Protein AF-Q2N0Y6-F1 (afdb_monomer_lite)

Organism: Monosiga brevicollis (NCBI:txid81824)

InterPro domains:
  IPR002132 Large ribosomal subunit protein uL5 [PTHR11994] (1-72)
  IPR020929 Large ribosomal subunit protein uL5, conserved site [PS00358] (12-28)
  IPR022803 Large ribosomal subunit protein uL5 domain superfamily [G3DSA:3.30.1440.10] (1-73)
  IPR022803 Large ribosomal subunit protein uL5 domain superfamily [SSF55282] (2-67)
  IPR031310 Large ribosomal subunit protein uL5, N-terminal [PF00281] (2-35)

Structure (mmCIF, N/CA/C/O backbone):
data_AF-Q2N0Y6-F1
#
_entry.id   AF-Q2N0Y6-F1
#
loop_
_atom_site.group_PDB
_atom_site.id
_atom_site.type_symbol
_atom_site.label_atom_id
_atom_site.label_alt_id
_atom_site.label_comp_id
_atom_site.label_asym_id
_atom_site.label_entity_id
_atom_site.label_seq_id
_atom_site.pdbx_PDB_ins_code
_atom_site.Cartn_x
_atom_site.Cartn_y
_atom_site.Cartn_z
_atom_site.occupancy
_atom_site.B_iso_or_equiv
_atom_site.auth_seq_id
_atom_site.auth_comp_id
_atom_site.auth_asym_id
_atom_site.auth_atom_id
_atom_site.pdbx_PDB_model_num
ATOM 1 N N . SER A 1 1 ? 16.602 2.217 -6.849 1.00 58.22 1 SER A N 1
ATOM 2 C CA . SER A 1 1 ? 15.262 2.000 -6.266 1.00 58.22 1 SER A CA 1
ATOM 3 C C . SER A 1 1 ? 15.225 1.272 -4.922 1.00 58.22 1 SER A C 1
ATOM 5 O O . SER A 1 1 ? 14.171 1.276 -4.306 1.00 58.22 1 SER A O 1
ATOM 7 N N . GLY A 1 2 ? 16.318 0.667 -4.425 1.00 69.81 2 GLY A N 1
ATOM 8 C CA . GLY A 1 2 ? 16.265 -0.212 -3.240 1.00 69.81 2 GLY A CA 1
ATOM 9 C C . GLY A 1 2 ? 16.054 0.489 -1.891 1.00 69.81 2 GLY A C 1
ATOM 10 O O . GLY A 1 2 ? 15.120 0.146 -1.175 1.00 69.81 2 GLY A O 1
ATOM 11 N N . ASP A 1 3 ? 16.871 1.492 -1.551 1.00 81.62 3 ASP A N 1
ATOM 12 C CA . ASP A 1 3 ? 16.915 2.004 -0.166 1.00 81.62 3 ASP A CA 1
ATOM 13 C C . ASP A 1 3 ? 15.693 2.821 0.255 1.00 81.62 3 ASP A C 1
ATOM 15 O O . ASP A 1 3 ? 15.255 2.768 1.403 1.00 81.62 3 ASP A O 1
ATOM 19 N N . LYS A 1 4 ? 15.098 3.574 -0.676 1.00 84.94 4 LYS A N 1
ATOM 20 C CA . LYS A 1 4 ? 13.834 4.273 -0.401 1.00 84.94 4 LYS A CA 1
ATOM 21 C C . LYS A 1 4 ? 12.700 3.268 -0.172 1.00 84.94 4 LYS A C 1
ATOM 23 O O . LYS A 1 4 ? 11.866 3.478 0.703 1.00 84.94 4 LYS A O 1
ATOM 28 N N . LEU A 1 5 ? 12.712 2.156 -0.910 1.00 87.50 5 LEU A N 1
ATOM 29 C CA . LEU A 1 5 ? 11.706 1.103 -0.810 1.00 87.50 5 LEU A CA 1
ATOM 30 C C . LEU A 1 5 ? 11.834 0.307 0.495 1.00 87.50 5 LEU A C 1
ATOM 32 O O . LEU A 1 5 ? 10.829 0.009 1.134 1.00 87.50 5 LEU A O 1
ATOM 36 N N . THR A 1 6 ? 13.057 -0.007 0.929 1.00 87.94 6 THR A N 1
ATOM 37 C CA . THR A 1 6 ? 13.293 -0.709 2.201 1.00 87.94 6 THR A CA 1
ATOM 38 C C . THR A 1 6 ? 12.935 0.157 3.406 1.00 87.94 6 THR A C 1
ATOM 40 O O . THR A 1 6 ? 12.384 -0.355 4.378 1.00 87.94 6 THR A O 1
ATOM 43 N N . ARG A 1 7 ? 13.168 1.475 3.344 1.00 89.25 7 ARG A N 1
ATOM 44 C CA . ARG A 1 7 ? 12.695 2.414 4.377 1.00 89.25 7 ARG A CA 1
ATOM 45 C C . ARG A 1 7 ? 11.171 2.502 4.411 1.00 89.25 7 ARG A C 1
ATOM 47 O O . ARG A 1 7 ? 10.598 2.420 5.491 1.00 89.25 7 ARG A O 1
ATOM 54 N N . ALA A 1 8 ? 10.518 2.605 3.252 1.00 90.25 8 ALA A N 1
ATOM 55 C CA . ALA A 1 8 ? 9.057 2.616 3.169 1.00 90.25 8 ALA A CA 1
ATOM 56 C C . ALA A 1 8 ? 8.434 1.327 3.735 1.00 90.25 8 ALA A C 1
ATOM 58 O O . ALA A 1 8 ? 7.426 1.388 4.435 1.00 90.25 8 ALA A O 1
ATOM 59 N N . ALA A 1 9 ? 9.069 0.173 3.504 1.00 90.19 9 ALA A N 1
ATOM 60 C CA . ALA A 1 9 ? 8.642 -1.088 4.102 1.00 90.19 9 ALA A CA 1
ATOM 61 C C . ALA A 1 9 ? 8.673 -1.043 5.638 1.00 90.19 9 ALA A C 1
A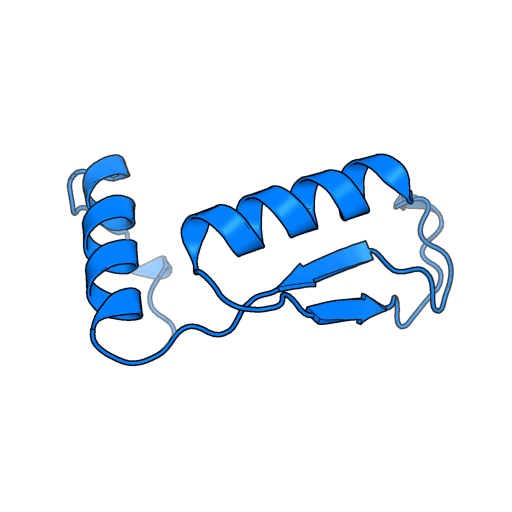TOM 63 O O . ALA A 1 9 ? 7.689 -1.414 6.270 1.00 90.19 9 ALA A O 1
ATOM 64 N N . LYS A 1 10 ? 9.742 -0.501 6.239 1.00 91.06 10 LYS A N 1
ATOM 65 C CA . LYS A 1 10 ? 9.827 -0.337 7.701 1.00 91.06 10 LYS A CA 1
ATOM 66 C C . LYS A 1 10 ? 8.731 0.577 8.258 1.00 91.06 10 LYS A C 1
ATOM 68 O O . LYS A 1 10 ? 8.186 0.291 9.317 1.00 91.06 10 LYS A O 1
ATOM 73 N N . VAL A 1 11 ? 8.383 1.652 7.547 1.00 91.12 11 VAL A N 1
ATOM 74 C CA . VAL A 1 11 ? 7.294 2.558 7.958 1.00 91.12 11 VAL A CA 1
ATOM 75 C C . VAL A 1 11 ? 5.946 1.832 7.955 1.00 91.12 11 VAL A C 1
ATOM 77 O O . VAL A 1 11 ? 5.176 1.954 8.904 1.00 91.12 11 VAL A O 1
ATOM 80 N N . LEU A 1 12 ? 5.665 1.033 6.923 1.00 89.44 12 LEU A N 1
ATOM 81 C CA . LEU A 1 12 ? 4.430 0.245 6.860 1.00 89.44 12 LEU A CA 1
ATOM 82 C C . LEU A 1 12 ? 4.365 -0.821 7.958 1.00 89.44 12 LEU A C 1
ATOM 84 O O . LEU A 1 12 ? 3.301 -1.031 8.541 1.00 89.44 12 LEU A O 1
ATOM 88 N N . GLU A 1 13 ? 5.491 -1.458 8.269 1.00 89.69 13 GLU A N 1
ATOM 89 C CA . GLU A 1 13 ? 5.593 -2.426 9.363 1.00 89.69 13 GLU A CA 1
ATOM 90 C C . GLU A 1 13 ? 5.314 -1.769 10.722 1.00 89.69 13 GLU A C 1
ATOM 92 O O . GLU A 1 13 ? 4.548 -2.313 11.513 1.00 89.69 13 GLU A O 1
ATOM 97 N N . GLN A 1 14 ? 5.829 -0.560 10.966 1.00 89.56 14 GLN A N 1
ATOM 98 C CA . GLN A 1 14 ? 5.546 0.199 12.191 1.00 89.56 14 GLN A CA 1
ATOM 99 C C . GLN A 1 14 ? 4.074 0.614 12.318 1.00 89.56 14 GLN A C 1
ATOM 101 O O . GLN A 1 14 ? 3.523 0.581 13.414 1.00 89.56 14 GLN A O 1
ATOM 106 N N . LEU A 1 15 ? 3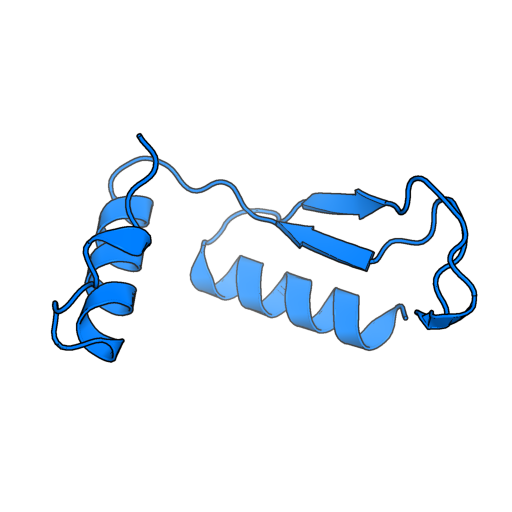.426 0.991 11.212 1.00 86.75 15 LEU A N 1
ATOM 107 C CA . LEU A 1 15 ? 2.025 1.423 11.225 1.00 86.75 15 LEU A CA 1
ATOM 108 C C . LEU A 1 15 ? 1.039 0.259 11.381 1.00 86.75 15 LEU A C 1
ATOM 110 O O . LEU A 1 15 ? -0.015 0.426 11.989 1.00 86.75 15 LEU A O 1
ATOM 114 N N . THR A 1 16 ? 1.350 -0.906 10.810 1.00 84.50 16 THR A N 1
ATOM 115 C CA . THR A 1 16 ? 0.402 -2.033 10.718 1.00 84.50 16 THR A CA 1
ATOM 116 C C . THR A 1 16 ? 0.746 -3.205 11.643 1.00 84.50 16 THR A C 1
ATOM 118 O O . THR A 1 16 ? -0.124 -4.018 11.978 1.00 84.50 16 THR A O 1
ATOM 121 N N . GLY A 1 17 ? 2.002 -3.306 12.087 1.00 85.12 17 GLY A N 1
ATOM 122 C CA . GLY A 1 17 ? 2.528 -4.437 12.852 1.00 85.12 17 GLY A CA 1
ATOM 123 C C . GLY A 1 17 ? 2.527 -5.751 12.065 1.00 85.12 17 GLY A C 1
ATOM 124 O O . GLY A 1 17 ? 2.428 -6.817 12.667 1.00 85.12 17 GLY A O 1
ATOM 125 N N . GLN A 1 18 ? 2.540 -5.681 10.732 1.00 86.25 18 GLN A N 1
ATOM 126 C CA . GLN A 1 18 ? 2.539 -6.832 9.831 1.00 86.25 18 GLN A CA 1
ATOM 127 C C . GLN A 1 18 ? 3.703 -6.739 8.846 1.00 86.25 18 GLN A C 1
ATOM 129 O O . GLN A 1 18 ? 4.148 -5.643 8.502 1.00 86.25 18 GLN A O 1
ATOM 134 N N . GLN A 1 19 ? 4.159 -7.895 8.358 1.00 87.69 19 GLN A N 1
ATOM 135 C CA . GLN A 1 19 ? 5.206 -7.947 7.343 1.00 87.69 19 GLN A CA 1
ATOM 136 C C . GLN A 1 19 ? 4.661 -7.469 5.989 1.00 87.69 19 GLN A C 1
ATOM 138 O O . GLN A 1 19 ? 3.719 -8.067 5.460 1.00 87.69 19 GLN A O 1
ATOM 143 N N . PRO A 1 20 ? 5.238 -6.410 5.402 1.00 91.44 20 PRO A N 1
ATOM 144 C CA . PRO A 1 20 ? 4.766 -5.879 4.136 1.00 91.44 20 PRO A CA 1
ATOM 145 C C . PRO A 1 20 ? 5.264 -6.703 2.938 1.00 91.44 20 PRO A C 1
ATOM 147 O O . PRO A 1 20 ? 6.352 -7.283 2.952 1.00 91.44 20 PRO A O 1
ATOM 150 N N . VAL A 1 21 ? 4.491 -6.707 1.851 1.00 91.81 21 VAL A N 1
ATOM 151 C CA . VAL A 1 21 ? 4.789 -7.451 0.620 1.00 91.81 21 VAL A CA 1
ATOM 152 C C . VAL A 1 21 ? 5.353 -6.517 -0.451 1.00 91.81 21 VAL A C 1
ATOM 154 O O . VAL A 1 21 ? 4.821 -5.438 -0.709 1.00 91.81 21 VAL A O 1
ATOM 157 N N . PHE A 1 22 ? 6.425 -6.951 -1.121 1.00 91.94 22 PHE A N 1
ATOM 158 C CA . PHE A 1 22 ? 7.031 -6.218 -2.236 1.00 91.94 22 PHE A CA 1
ATOM 159 C C . PHE A 1 22 ? 6.422 -6.629 -3.579 1.00 91.94 22 PHE A C 1
ATOM 161 O O . PHE A 1 22 ? 6.449 -7.802 -3.951 1.00 91.94 22 PHE A O 1
ATOM 168 N N . SER A 1 23 ? 5.970 -5.645 -4.352 1.00 91.06 23 SER A N 1
ATOM 169 C CA . SER A 1 23 ? 5.409 -5.835 -5.691 1.00 91.06 23 SER A CA 1
ATOM 170 C C . SER A 1 23 ? 6.436 -5.544 -6.785 1.00 91.06 23 SER 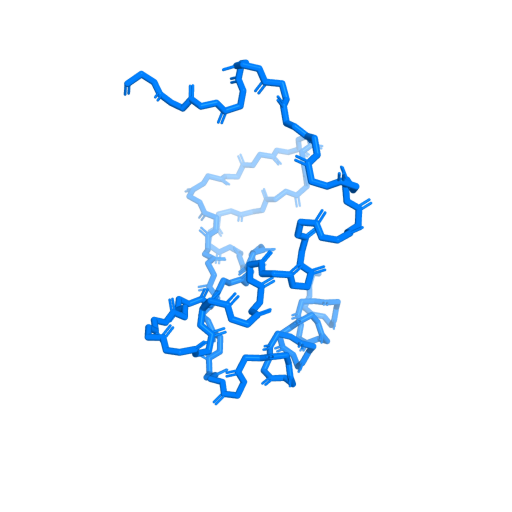A C 1
ATOM 172 O O . SER A 1 23 ? 7.204 -4.579 -6.704 1.00 91.06 23 SER A O 1
ATOM 174 N N . LYS A 1 24 ? 6.441 -6.387 -7.824 1.00 91.94 24 LYS A N 1
ATOM 175 C CA . LYS A 1 24 ? 7.376 -6.320 -8.956 1.00 91.94 24 LYS A CA 1
ATOM 176 C C . LYS A 1 24 ? 6.725 -5.713 -10.202 1.00 91.94 24 LYS A C 1
ATOM 178 O O . LYS A 1 24 ? 5.540 -5.916 -10.453 1.00 91.94 24 LYS A O 1
ATOM 183 N N . ALA A 1 25 ? 7.525 -5.032 -11.016 1.00 92.06 25 ALA A N 1
ATOM 184 C CA . ALA A 1 25 ? 7.125 -4.482 -12.306 1.00 92.06 25 ALA A CA 1
ATOM 185 C C . ALA A 1 25 ? 6.768 -5.578 -13.322 1.00 92.06 25 ALA A C 1
ATOM 187 O O . ALA A 1 25 ? 7.559 -6.502 -13.532 1.00 92.06 25 ALA A O 1
ATOM 188 N N . ARG A 1 26 ? 5.641 -5.439 -14.034 1.00 90.69 26 ARG A N 1
ATOM 189 C CA . ARG A 1 26 ? 5.278 -6.356 -15.136 1.00 90.69 26 ARG A CA 1
ATOM 190 C C . ARG A 1 26 ? 6.015 -6.053 -16.442 1.00 90.69 26 ARG A C 1
ATOM 192 O O . ARG A 1 26 ? 6.433 -6.983 -17.129 1.00 90.69 26 ARG A O 1
ATOM 199 N N . TYR A 1 27 ? 6.196 -4.773 -16.760 1.00 92.06 27 TYR A N 1
ATOM 200 C CA . TYR A 1 27 ? 6.804 -4.296 -18.004 1.00 92.06 27 TYR A CA 1
ATOM 201 C C . TYR A 1 27 ? 7.913 -3.286 -17.717 1.00 92.06 27 TYR A C 1
ATOM 203 O O . TYR A 1 27 ? 7.941 -2.665 -16.655 1.00 92.06 27 TYR A O 1
ATOM 211 N N . THR A 1 28 ? 8.817 -3.119 -18.678 1.00 92.12 28 THR A N 1
ATOM 212 C CA . THR A 1 28 ? 9.777 -2.013 -18.672 1.00 92.12 28 THR A CA 1
ATOM 213 C C . THR A 1 28 ? 9.090 -0.797 -19.276 1.00 92.12 28 THR A C 1
ATOM 215 O O . THR A 1 28 ? 8.664 -0.849 -20.428 1.00 92.12 28 THR A O 1
ATOM 218 N N . VAL A 1 29 ? 9.006 0.300 -18.527 1.00 92.62 29 VAL A N 1
ATOM 219 C CA . VAL A 1 29 ? 8.473 1.571 -19.027 1.00 92.62 29 VAL A CA 1
ATOM 220 C C . VAL A 1 29 ? 9.553 2.634 -18.876 1.00 92.62 29 VAL A C 1
ATOM 222 O O . VAL A 1 29 ? 9.878 3.053 -17.765 1.00 92.62 29 VAL A O 1
ATOM 225 N N . ARG A 1 30 ? 10.138 3.049 -20.009 1.00 91.44 30 ARG A N 1
ATOM 226 C CA . ARG A 1 30 ? 11.317 3.933 -20.046 1.00 91.44 30 ARG A CA 1
ATOM 227 C C . ARG A 1 30 ? 11.021 5.335 -19.514 1.00 91.44 30 ARG A C 1
ATOM 229 O O . ARG A 1 30 ? 11.877 5.897 -18.843 1.00 91.44 30 ARG A O 1
ATOM 236 N N . THR A 1 31 ? 9.822 5.865 -19.760 1.00 94.88 31 THR A N 1
ATOM 237 C CA . THR A 1 31 ? 9.390 7.183 -19.259 1.00 94.88 31 THR A CA 1
ATOM 238 C C . THR A 1 31 ? 9.324 7.232 -17.735 1.00 94.88 31 THR A C 1
ATOM 240 O O . THR A 1 31 ? 9.695 8.235 -17.140 1.00 94.88 31 THR A O 1
ATOM 243 N N . PHE A 1 32 ? 8.929 6.129 -17.097 1.00 88.00 32 PHE A N 1
ATOM 244 C CA . PHE A 1 32 ? 8.908 6.004 -15.639 1.00 88.00 32 PHE A CA 1
ATOM 245 C C . PHE A 1 32 ? 10.234 5.502 -15.050 1.00 88.00 32 PHE A C 1
ATOM 247 O O . PHE A 1 32 ? 10.348 5.373 -13.835 1.00 88.00 32 PHE A O 1
ATOM 254 N N . GLY A 1 33 ? 11.239 5.198 -15.881 1.00 89.00 33 GLY A N 1
ATOM 255 C CA . GLY A 1 33 ? 12.527 4.668 -15.425 1.00 89.00 33 GLY A CA 1
ATOM 256 C C . GLY A 1 33 ? 12.449 3.267 -14.804 1.00 89.00 33 GLY A C 1
ATOM 257 O O . GLY A 1 33 ? 13.354 2.876 -14.073 1.00 89.00 33 GLY A O 1
ATOM 258 N N . ILE A 1 34 ? 11.385 2.511 -15.084 1.00 90.62 34 ILE A N 1
ATOM 259 C CA . ILE A 1 34 ? 11.099 1.213 -14.461 1.00 90.62 34 ILE A CA 1
ATOM 260 C C . ILE A 1 34 ? 11.550 0.075 -15.375 1.00 90.62 34 ILE A C 1
ATOM 262 O O . ILE A 1 34 ? 11.210 0.056 -16.563 1.00 90.62 34 ILE A O 1
ATOM 266 N N . ARG A 1 35 ? 12.244 -0.923 -14.814 1.00 90.69 35 ARG A N 1
ATOM 267 C CA . ARG A 1 35 ? 12.600 -2.169 -15.511 1.00 90.69 35 ARG A CA 1
ATOM 268 C C . ARG A 1 35 ? 11.700 -3.331 -15.101 1.00 90.69 35 ARG A C 1
ATOM 270 O O . ARG A 1 35 ? 11.237 -3.410 -13.966 1.00 90.69 35 ARG A O 1
ATOM 277 N N . ARG A 1 36 ? 11.475 -4.273 -16.022 1.00 89.81 36 ARG A N 1
ATOM 278 C CA . ARG A 1 36 ? 10.727 -5.510 -15.746 1.00 89.81 36 ARG A CA 1
ATOM 279 C C . ARG A 1 36 ? 11.315 -6.254 -14.538 1.00 89.81 36 ARG A C 1
ATOM 281 O O . ARG A 1 36 ? 12.529 -6.368 -14.409 1.00 89.81 36 ARG A O 1
ATOM 288 N N . ASN A 1 37 ? 10.437 -6.787 -13.687 1.00 88.69 37 ASN A N 1
ATOM 289 C CA . ASN A 1 37 ? 10.738 -7.497 -12.438 1.00 88.69 37 ASN A CA 1
ATOM 290 C C . ASN A 1 37 ? 11.416 -6.673 -11.328 1.00 88.69 37 ASN A C 1
ATOM 292 O O . ASN A 1 37 ? 11.680 -7.220 -10.254 1.00 88.69 37 ASN A O 1
ATOM 296 N N . GLU A 1 38 ? 11.652 -5.376 -11.528 1.00 89.69 38 GLU A N 1
ATOM 297 C CA . GLU A 1 38 ? 12.137 -4.494 -10.467 1.00 89.69 38 GLU A CA 1
ATOM 298 C C . GLU A 1 38 ? 11.068 -4.336 -9.375 1.00 89.69 38 GLU A C 1
ATOM 300 O O . GLU A 1 38 ? 9.875 -4.263 -9.670 1.00 89.69 38 GLU A O 1
ATOM 305 N N . LYS A 1 39 ? 11.474 -4.312 -8.100 1.00 90.38 39 LYS A N 1
ATOM 306 C CA . LYS A 1 39 ? 10.551 -4.060 -6.982 1.00 90.38 39 LYS A CA 1
ATOM 307 C C . LYS A 1 39 ? 10.234 -2.562 -6.933 1.00 90.38 39 LYS A C 1
ATOM 309 O O . LYS A 1 39 ? 11.149 -1.769 -6.725 1.00 90.38 39 LYS A O 1
ATOM 314 N N . ILE A 1 40 ? 8.966 -2.188 -7.116 1.00 89.81 40 ILE A N 1
ATOM 315 C CA . ILE A 1 40 ? 8.539 -0.775 -7.210 1.00 89.81 40 ILE A CA 1
ATOM 316 C C . ILE A 1 40 ? 7.693 -0.349 -6.014 1.00 89.81 40 ILE A C 1
ATOM 318 O O . ILE A 1 40 ? 7.814 0.778 -5.547 1.00 89.81 40 ILE A O 1
ATOM 322 N N . ALA A 1 41 ? 6.819 -1.234 -5.538 1.00 90.31 41 ALA A N 1
ATOM 323 C CA . ALA A 1 41 ? 5.814 -0.890 -4.544 1.00 90.31 41 ALA A CA 1
ATOM 324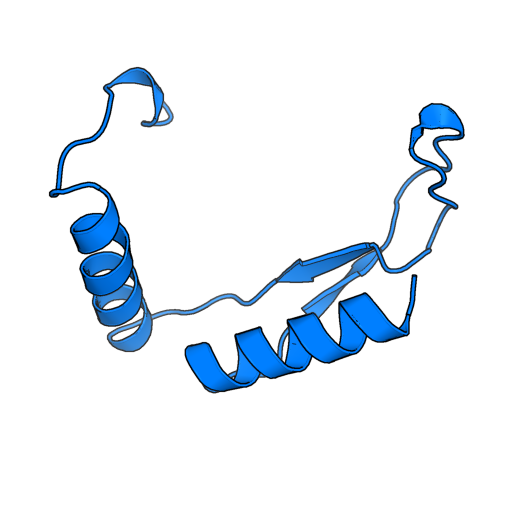 C C . ALA A 1 41 ? 5.863 -1.839 -3.350 1.00 90.31 41 ALA A C 1
ATOM 326 O O . ALA A 1 41 ? 6.320 -2.982 -3.454 1.00 90.31 41 ALA A O 1
ATOM 327 N N . VAL A 1 42 ? 5.367 -1.342 -2.223 1.00 92.44 42 VAL A N 1
ATOM 328 C CA . VAL A 1 42 ? 5.183 -2.093 -0.986 1.00 92.44 42 VAL A CA 1
ATOM 329 C C . VAL A 1 42 ? 3.721 -1.962 -0.584 1.00 92.44 42 VAL A C 1
ATOM 331 O O . VAL A 1 42 ? 3.191 -0.854 -0.574 1.00 92.44 42 VAL A O 1
ATOM 334 N N . SER A 1 43 ? 3.069 -3.076 -0.273 1.00 90.56 43 SER A N 1
ATOM 335 C CA . SER A 1 43 ? 1.684 -3.095 0.194 1.00 90.56 43 SER A CA 1
ATOM 336 C C . SER A 1 43 ? 1.542 -3.963 1.440 1.00 90.56 43 SER A C 1
ATOM 338 O O . SER A 1 43 ? 2.311 -4.898 1.662 1.00 90.56 43 SER A O 1
ATOM 340 N N . CYS A 1 44 ? 0.557 -3.634 2.273 1.00 91.00 44 CYS A N 1
ATOM 341 C CA . CYS A 1 44 ? 0.198 -4.403 3.456 1.00 91.00 44 CYS A CA 1
ATOM 342 C C . CYS A 1 44 ? -1.325 -4.555 3.498 1.00 91.00 44 CYS A C 1
ATOM 344 O O . CYS A 1 44 ? -2.050 -3.590 3.252 1.00 91.00 44 CYS A O 1
ATOM 346 N N . THR A 1 45 ? -1.813 -5.763 3.773 1.00 90.12 45 THR A N 1
ATOM 347 C CA . THR A 1 45 ? -3.249 -6.054 3.863 1.00 90.12 45 THR A CA 1
ATOM 348 C C . THR A 1 45 ? -3.656 -6.210 5.318 1.00 90.12 45 THR A C 1
ATOM 350 O O . THR A 1 45 ? -3.466 -7.270 5.910 1.00 90.12 45 THR A O 1
ATOM 353 N N . VAL A 1 46 ? -4.261 -5.170 5.882 1.00 88.69 46 VAL A N 1
ATOM 354 C CA . VAL A 1 46 ? -4.729 -5.171 7.272 1.00 88.69 46 VAL A CA 1
ATOM 355 C C . VAL A 1 46 ? -6.200 -5.587 7.326 1.00 88.69 46 VAL A C 1
ATOM 357 O O . VAL A 1 46 ? -6.991 -5.218 6.461 1.00 88.69 46 VAL A O 1
ATOM 360 N N . ARG A 1 47 ? -6.576 -6.377 8.338 1.00 89.31 47 ARG A N 1
ATOM 361 C CA . ARG A 1 47 ? -7.954 -6.835 8.583 1.00 89.31 47 ARG A CA 1
ATOM 362 C C . ARG A 1 47 ? -8.309 -6.700 10.067 1.00 89.31 47 ARG A C 1
ATOM 364 O O . ARG A 1 47 ? -7.418 -6.604 10.911 1.00 89.31 47 ARG A O 1
ATOM 37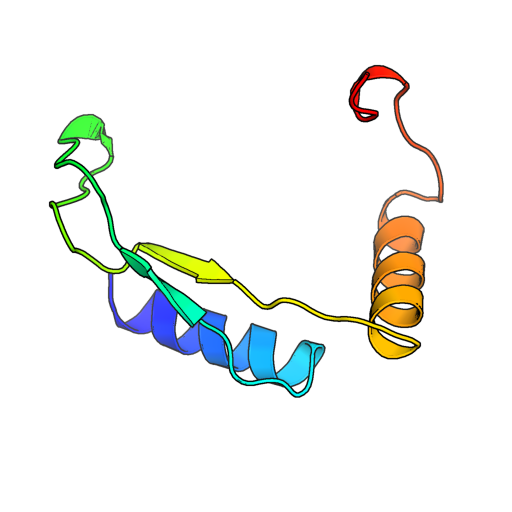1 N N . GLY A 1 48 ? -9.605 -6.736 10.378 1.00 89.81 48 GLY A N 1
ATOM 372 C CA . GLY A 1 48 ? -10.121 -6.697 11.751 1.00 89.81 48 GLY A CA 1
ATOM 373 C C . GLY A 1 48 ? -10.019 -5.314 12.402 1.00 89.81 48 GLY A C 1
ATOM 374 O O . GLY A 1 48 ? -10.047 -4.295 11.717 1.00 89.81 48 GLY A O 1
ATOM 375 N N . GLN A 1 49 ? -9.879 -5.282 13.730 1.00 88.31 49 GLN A N 1
ATOM 376 C CA . GLN A 1 49 ? -9.875 -4.043 14.527 1.00 88.31 49 GLN A CA 1
ATOM 377 C C . GLN A 1 49 ? -8.772 -3.058 14.108 1.00 88.31 49 GLN A C 1
ATOM 379 O O . GLN A 1 49 ? -9.020 -1.860 14.019 1.00 88.31 49 GLN A O 1
ATOM 384 N N . LYS A 1 50 ? -7.589 -3.566 13.738 1.00 85.25 50 LYS A N 1
ATOM 385 C CA . LYS A 1 50 ? -6.477 -2.739 13.241 1.00 85.25 50 LYS A CA 1
ATOM 386 C C . LYS A 1 50 ? -6.830 -1.967 11.965 1.00 85.25 50 LYS A C 1
ATOM 388 O O . LYS A 1 50 ? -6.313 -0.879 11.743 1.00 85.25 50 LYS A O 1
ATOM 393 N N . ALA A 1 51 ? -7.692 -2.523 11.111 1.00 87.81 51 ALA A N 1
ATOM 394 C CA . ALA A 1 51 ? -8.111 -1.844 9.887 1.00 87.81 51 ALA A CA 1
ATOM 395 C C . ALA A 1 51 ? -9.075 -0.687 10.187 1.00 87.81 51 ALA A C 1
ATOM 397 O O . ALA A 1 51 ? -8.947 0.372 9.579 1.00 87.81 51 ALA A O 1
ATOM 398 N N . LEU A 1 52 ? -9.990 -0.870 11.147 1.00 89.19 52 LEU A N 1
ATOM 399 C CA . LEU A 1 52 ? -10.913 0.182 11.586 1.00 89.19 52 LEU A CA 1
ATOM 400 C C . LEU A 1 52 ? -10.158 1.367 12.192 1.00 89.19 52 LEU A C 1
ATOM 402 O O . LEU A 1 52 ? -10.417 2.507 11.825 1.00 89.19 52 LEU A O 1
ATOM 406 N N . GLU A 1 53 ? -9.166 1.089 13.037 1.00 89.12 53 GLU A N 1
ATOM 407 C CA . GLU A 1 53 ? -8.329 2.124 13.649 1.00 89.12 53 GLU A CA 1
ATOM 408 C C . GLU A 1 53 ? -7.562 2.949 12.601 1.00 89.12 53 GLU A C 1
ATOM 410 O O . GLU A 1 53 ? -7.501 4.177 12.677 1.00 89.12 53 GLU A O 1
ATOM 415 N N . ILE A 1 54 ? -6.988 2.290 11.588 1.00 88.62 54 ILE A N 1
ATOM 416 C CA . ILE A 1 54 ? -6.288 2.979 10.495 1.00 88.62 54 ILE A CA 1
ATOM 417 C C . ILE A 1 54 ? -7.267 3.813 9.661 1.00 88.62 54 ILE A C 1
ATOM 419 O O . ILE A 1 54 ? -6.927 4.925 9.258 1.00 88.62 54 ILE A O 1
ATOM 423 N N . LEU A 1 55 ? -8.472 3.298 9.411 1.00 88.38 55 LEU A N 1
ATOM 424 C CA . LEU A 1 55 ? -9.503 3.997 8.649 1.00 88.38 55 LEU A CA 1
ATOM 425 C C . LEU A 1 55 ? -9.966 5.263 9.378 1.00 88.38 55 LEU A C 1
ATOM 427 O O . LEU A 1 55 ? -10.026 6.324 8.762 1.00 88.38 55 LEU A O 1
ATOM 431 N N . GLU A 1 56 ? -10.203 5.188 10.686 1.00 89.81 56 GLU A N 1
ATOM 432 C CA . GLU A 1 56 ? -10.570 6.344 11.510 1.00 89.81 56 GLU A CA 1
ATOM 433 C C . GLU A 1 56 ? -9.464 7.410 11.514 1.00 89.81 56 GLU A C 1
ATOM 435 O O . GLU A 1 56 ? -9.713 8.585 11.229 1.00 89.81 56 GLU A O 1
ATOM 440 N N . ARG A 1 57 ? -8.208 6.997 11.733 1.00 88.75 57 ARG A N 1
ATOM 441 C CA . ARG A 1 57 ? -7.044 7.898 11.660 1.00 88.75 57 ARG A CA 1
ATOM 442 C C . ARG A 1 57 ? -6.894 8.536 10.276 1.00 88.75 57 ARG A C 1
ATOM 444 O O . ARG A 1 57 ? -6.517 9.701 10.189 1.00 88.75 57 ARG A O 1
ATOM 451 N N . GLY A 1 58 ? -7.183 7.792 9.207 1.00 88.69 58 GLY A N 1
ATOM 452 C CA . GLY A 1 58 ? -7.104 8.267 7.826 1.00 88.69 58 GLY A CA 1
ATOM 453 C C . GLY A 1 58 ? -8.204 9.265 7.465 1.00 88.69 58 GLY A C 1
ATOM 454 O O . GLY A 1 58 ? -7.912 10.310 6.886 1.00 88.69 58 GLY A O 1
ATOM 455 N N . LEU A 1 59 ? -9.455 8.987 7.844 1.00 91.19 59 LEU A N 1
ATOM 456 C CA . LEU A 1 59 ? -10.588 9.881 7.580 1.00 91.19 59 LEU A CA 1
ATOM 457 C C . LEU A 1 59 ? -10.495 11.188 8.364 1.00 91.19 59 LEU A C 1
ATOM 459 O O . LEU A 1 59 ? -10.895 12.231 7.848 1.00 91.19 59 LEU A O 1
ATOM 463 N N . LYS A 1 60 ? -9.880 11.168 9.552 1.00 91.56 60 LYS A N 1
ATOM 464 C CA . LYS A 1 60 ? -9.613 12.383 10.330 1.00 91.56 60 LYS A CA 1
ATOM 465 C C . LYS A 1 60 ? -8.777 13.415 9.561 1.00 91.56 60 LYS A C 1
ATOM 467 O O . LYS A 1 60 ?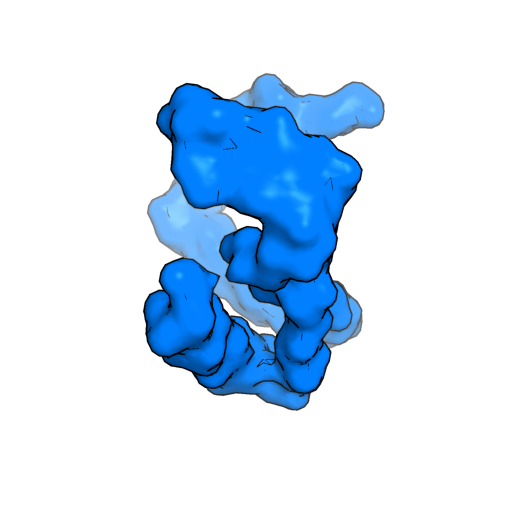 -8.982 14.608 9.744 1.00 91.56 60 LYS A O 1
ATOM 472 N N . VAL A 1 61 ? -7.870 12.983 8.678 1.00 91.81 61 VAL A N 1
ATOM 473 C CA . VAL A 1 61 ? -7.049 13.884 7.836 1.00 91.81 61 VAL A CA 1
ATOM 474 C C . VAL A 1 61 ? -7.887 14.593 6.768 1.00 91.81 61 VAL A C 1
ATOM 476 O O . VAL A 1 61 ? -7.508 15.656 6.285 1.00 91.81 61 VAL A O 1
ATOM 479 N N . LYS A 1 62 ? -9.017 13.999 6.383 1.00 87.75 62 LYS A N 1
ATOM 480 C CA . LYS A 1 62 ? -9.947 14.526 5.380 1.00 87.75 62 LYS A CA 1
ATOM 481 C C . LYS A 1 62 ? -11.221 15.092 5.996 1.00 87.75 62 LYS A C 1
ATOM 483 O O . LYS A 1 62 ? -12.208 15.231 5.291 1.00 87.75 62 LYS A O 1
ATOM 488 N N . GLU A 1 63 ? -11.200 15.384 7.297 1.00 88.81 63 GLU A N 1
ATOM 489 C CA . GLU A 1 63 ? -12.338 15.972 8.019 1.00 88.81 63 GLU A CA 1
ATOM 490 C C . GLU A 1 63 ? -13.636 15.155 7.870 1.00 88.81 63 GLU A C 1
ATOM 492 O O . GLU A 1 63 ? -14.731 15.674 8.034 1.00 88.81 63 GLU A O 1
ATOM 497 N N . TYR A 1 64 ? -13.507 13.849 7.599 1.00 86.88 64 TYR A N 1
ATOM 498 C CA . TYR A 1 64 ? -14.615 12.934 7.305 1.00 86.88 64 TYR A CA 1
ATOM 499 C C . TYR A 1 64 ? -15.445 13.277 6.054 1.00 86.88 64 TYR A C 1
ATOM 501 O O . TYR A 1 64 ? -16.510 12.694 5.853 1.00 86.88 64 TYR A O 1
ATOM 509 N N . GLU A 1 65 ? -14.940 14.132 5.164 1.00 89.94 65 GLU A N 1
ATOM 510 C CA . GLU A 1 65 ? -15.587 14.457 3.894 1.00 89.94 65 GLU A CA 1
ATOM 511 C C . GLU A 1 65 ? -14.961 13.687 2.722 1.00 89.94 65 GLU A C 1
ATOM 513 O O . GLU A 1 65 ? -13.740 13.619 2.549 1.00 89.94 65 GLU A O 1
ATOM 518 N N . LEU A 1 66 ? -15.815 13.089 1.885 1.00 90.00 66 LEU A N 1
ATOM 519 C CA . LEU A 1 66 ? -15.411 12.348 0.692 1.00 90.00 66 LEU A CA 1
ATOM 520 C C . LEU A 1 66 ? -16.285 12.742 -0.499 1.00 90.00 66 LEU A C 1
ATOM 522 O O . LEU A 1 66 ? -17.510 12.785 -0.405 1.00 90.00 66 LEU A O 1
ATOM 526 N N . TYR A 1 67 ? -15.652 12.964 -1.650 1.00 89.44 67 TYR A N 1
ATOM 527 C CA . TYR A 1 67 ? -16.368 13.166 -2.905 1.00 89.44 67 TYR A CA 1
ATOM 528 C C . TYR A 1 67 ? -17.055 11.879 -3.364 1.00 89.44 67 TYR A C 1
ATOM 530 O O . TYR A 1 67 ? -16.511 10.782 -3.226 1.00 89.44 67 TYR A O 1
ATOM 538 N N . LYS A 1 68 ? -18.228 12.028 -3.986 1.00 90.56 68 LYS A N 1
ATOM 539 C CA . LYS A 1 68 ? -19.021 10.906 -4.510 1.00 90.56 68 LYS A CA 1
ATOM 540 C C . LYS A 1 68 ? -18.261 10.074 -5.555 1.00 90.56 68 LYS A C 1
ATOM 542 O O . LYS A 1 68 ? -18.480 8.874 -5.644 1.00 90.56 68 LYS A O 1
ATOM 547 N N . GLU A 1 69 ? -17.341 10.688 -6.295 1.00 92.44 69 GLU A N 1
ATOM 548 C CA . GLU A 1 69 ? -16.520 10.032 -7.326 1.00 92.44 69 GLU A CA 1
ATOM 549 C C . GLU A 1 69 ? -15.490 9.037 -6.765 1.00 92.44 69 GLU A C 1
ATOM 551 O O . GLU A 1 69 ? -14.998 8.183 -7.497 1.00 92.44 69 GLU A O 1
ATOM 556 N N . ASN A 1 70 ? -15.172 9.109 -5.467 1.00 87.75 70 ASN A N 1
ATOM 557 C CA . ASN A 1 70 ? -14.223 8.190 -4.830 1.00 87.75 70 ASN A CA 1
ATOM 558 C C . ASN A 1 70 ? -14.828 6.808 -4.544 1.00 87.75 70 ASN A C 1
ATOM 560 O O . ASN A 1 70 ? -14.098 5.872 -4.210 1.00 87.75 70 ASN A O 1
ATOM 564 N N . PHE A 1 71 ? -16.152 6.679 -4.630 1.00 91.06 71 PHE A N 1
ATOM 565 C CA . PHE A 1 71 ? -16.841 5.414 -4.436 1.00 91.06 71 PHE A CA 1
ATOM 566 C C . PHE A 1 71 ? -16.881 4.663 -5.766 1.00 91.06 71 PHE A C 1
ATOM 568 O O . PHE A 1 71 ? -17.412 5.164 -6.756 1.00 91.06 71 PHE A O 1
ATOM 575 N N . SER A 1 72 ? -16.312 3.454 -5.786 1.00 86.81 72 SER A N 1
ATOM 576 C CA . SER A 1 72 ? -16.536 2.526 -6.897 1.00 86.81 72 SER A CA 1
ATOM 577 C C . SER A 1 72 ? -18.027 2.211 -7.005 1.00 86.81 72 SER A C 1
ATOM 579 O O . SER A 1 72 ? -18.698 2.084 -5.978 1.00 86.81 72 SER A O 1
ATOM 581 N N . ALA A 1 73 ? -18.508 2.076 -8.242 1.00 61.75 73 ALA A N 1
ATOM 582 C CA . ALA A 1 73 ? -19.838 1.551 -8.541 1.00 61.75 73 ALA A CA 1
ATOM 583 C C . ALA A 1 73 ? -19.985 0.090 -8.092 1.00 61.75 73 ALA A C 1
ATOM 585 O O . ALA A 1 73 ? -18.943 -0.616 -8.044 1.00 61.75 73 ALA A O 1
#

Radius of gyration: 15.73 Å; chains: 1; bounding box: 37×24×35 Å

Secondary structure (DSSP, 8-state):
-HHHHHHHHHHHHHHHSSPPEEEEPSS-BTTTTBPTT-EEEEE----THHHHHHHHHHHHTTTT---GGGS--

Foldseek 3Di:
DPPVQVVVQVVVCVLQVDRKDWDAACDDDVVVPHHGRDGDDIDDDHDDPSVVVVVVVVCVVVVVDDDPVVDDD

pLDDT: mean 88.43, std 5.73, range [58.22, 94.88]

Sequence (73 aa):
SGDKLTRAAKVLEQLTGQQPVFSKARYTVRTFGIRRNEKIAVSCTVRGQKALEILERGLKVKEYELYKENFSA